Protein AF-X0W6Z1-F1 (afdb_monomer_lite)

Radius of gyration: 15.33 Å; chains: 1; bounding box: 33×26×34 Å

Secondary structure (DSSP, 8-state):
----S------HHHHHHH-----S-HHHHHHHHHHHHHHHH-

pLDDT: mean 95.32, std 6.94, range [61.97, 98.62]

InterPro domains:
  IPR036291 NAD(P)-binding domain superfamily [SSF51735] (1-41)

Sequence (42 aa):
PGDVKHSLADVTLAKKTIGFEPTVPFKQGLQLAIDWYRDNLL

Organism: NCBI:txid412755

Structure (mmCIF, N/CA/C/O backbone):
data_AF-X0W6Z1-F1
#
_entry.id   AF-X0W6Z1-F1
#
loop_
_atom_site.group_PDB
_atom_site.id
_atom_site.type_symbol
_atom_site.label_atom_id
_atom_site.label_alt_id
_atom_site.label_comp_id
_atom_site.label_asym_id
_atom_site.label_entity_id
_atom_site.label_seq_id
_atom_site.pdbx_PDB_ins_code
_atom_site.Cartn_x
_atom_site.Cartn_y
_atom_site.Cartn_z
_atom_site.occupancy
_atom_site.B_iso_or_equiv
_atom_site.auth_seq_id
_atom_site.auth_comp_id
_atom_site.auth_asym_id
_atom_site.auth_atom_id
_atom_site.pdbx_PDB_model_num
ATOM 1 N N . PRO A 1 1 ? 16.531 17.383 1.792 1.00 61.97 1 PRO A N 1
ATOM 2 C CA . PRO A 1 1 ? 15.491 17.013 2.783 1.00 61.97 1 PRO A CA 1
ATOM 3 C C . PRO A 1 1 ? 14.092 17.172 2.167 1.00 61.97 1 PRO A C 1
ATOM 5 O O . PRO A 1 1 ? 13.740 18.280 1.785 1.00 61.97 1 PRO A O 1
ATOM 8 N N . GLY A 1 2 ? 13.342 16.081 1.991 1.00 86.25 2 GLY A N 1
ATOM 9 C CA . GLY A 1 2 ? 12.029 16.149 1.333 1.00 86.25 2 GLY A CA 1
ATOM 10 C C . GLY A 1 2 ? 11.226 14.849 1.369 1.00 86.25 2 GLY A C 1
ATOM 11 O O . GLY A 1 2 ? 10.005 14.908 1.429 1.00 86.25 2 GLY A O 1
ATOM 12 N N . ASP A 1 3 ? 11.895 13.696 1.420 1.00 93.50 3 ASP A N 1
ATOM 13 C CA . ASP A 1 3 ? 11.198 12.409 1.425 1.00 93.50 3 ASP A CA 1
ATOM 14 C C . ASP A 1 3 ? 10.749 11.952 2.811 1.00 93.50 3 ASP A C 1
ATOM 16 O O . ASP A 1 3 ? 11.463 12.057 3.814 1.00 93.50 3 ASP A O 1
ATOM 20 N N . VAL A 1 4 ? 9.554 11.364 2.828 1.00 89.75 4 VAL A N 1
ATOM 21 C CA . VAL A 1 4 ? 8.986 10.685 3.987 1.00 89.75 4 VAL A CA 1
ATOM 22 C C . VAL A 1 4 ? 9.540 9.265 4.046 1.00 89.75 4 VAL A C 1
ATOM 24 O O . VAL A 1 4 ? 9.263 8.434 3.186 1.00 89.75 4 VAL A O 1
ATOM 27 N N . LYS A 1 5 ? 10.301 8.970 5.103 1.00 91.50 5 LYS A N 1
ATOM 28 C CA . LYS A 1 5 ? 10.939 7.659 5.299 1.00 91.50 5 LYS A CA 1
ATOM 29 C C . LYS A 1 5 ? 9.935 6.528 5.556 1.00 91.50 5 LYS A C 1
ATOM 31 O O . LYS A 1 5 ? 10.161 5.397 5.134 1.00 91.50 5 LYS A O 1
ATOM 36 N N . HIS A 1 6 ? 8.851 6.818 6.273 1.00 94.25 6 HIS A N 1
ATOM 37 C CA . HIS A 1 6 ? 7.834 5.837 6.642 1.00 94.25 6 HIS A CA 1
ATOM 38 C C . HIS A 1 6 ? 6.443 6.432 6.456 1.00 94.25 6 HIS A C 1
ATOM 40 O O . HIS A 1 6 ? 6.125 7.461 7.046 1.00 94.25 6 HIS A O 1
ATOM 46 N N . SER A 1 7 ? 5.622 5.763 5.651 1.00 93.00 7 SER A N 1
ATOM 47 C CA . SER A 1 7 ? 4.214 6.089 5.452 1.00 93.00 7 SER A CA 1
ATOM 48 C C . SER A 1 7 ? 3.412 4.800 5.581 1.00 93.00 7 SER A C 1
ATOM 50 O O . SER A 1 7 ? 3.615 3.860 4.813 1.00 93.00 7 SER A O 1
ATOM 52 N N . LEU A 1 8 ? 2.558 4.734 6.602 1.00 94.88 8 LEU A N 1
ATOM 53 C CA . LEU A 1 8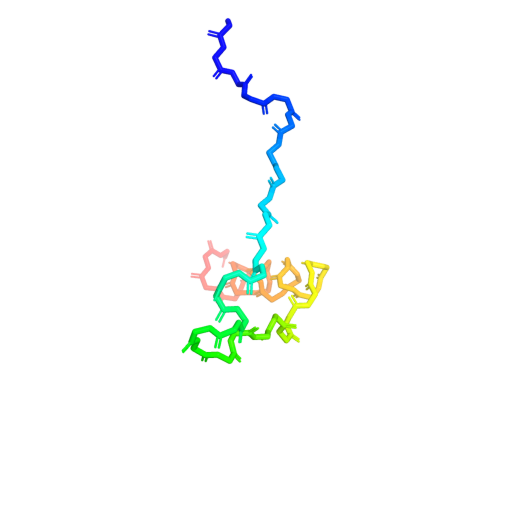 ? 1.716 3.582 6.905 1.00 94.88 8 LEU A CA 1
ATOM 54 C C . LEU A 1 8 ? 0.298 4.079 7.184 1.00 94.88 8 LEU A C 1
ATOM 56 O O . LEU A 1 8 ? 0.098 4.902 8.076 1.00 94.88 8 LEU A O 1
ATOM 60 N N . ALA A 1 9 ? -0.672 3.585 6.419 1.00 94.69 9 ALA A N 1
ATOM 61 C CA . ALA A 1 9 ? -2.074 3.955 6.560 1.00 94.69 9 ALA A CA 1
ATOM 62 C C . ALA A 1 9 ? -2.844 2.906 7.373 1.00 94.69 9 ALA A C 1
ATOM 64 O O . ALA A 1 9 ? -2.746 1.710 7.098 1.00 94.69 9 ALA A O 1
ATOM 65 N N . ASP A 1 10 ? -3.655 3.364 8.328 1.00 97.19 10 ASP A N 1
ATOM 66 C CA . ASP A 1 10 ? -4.692 2.542 8.951 1.00 97.19 10 ASP A CA 1
ATOM 67 C C . ASP A 1 10 ? -5.974 2.616 8.110 1.00 97.19 10 ASP A C 1
ATOM 69 O O . ASP A 1 10 ? -6.572 3.679 7.936 1.00 97.19 10 ASP A O 1
ATOM 73 N N . VAL A 1 11 ? -6.404 1.468 7.585 1.00 96.69 11 VAL A N 1
ATOM 74 C CA . VAL A 1 11 ? -7.583 1.343 6.714 1.00 96.69 11 VAL A CA 1
ATOM 75 C C . VAL A 1 11 ? -8.854 0.936 7.469 1.00 96.69 11 VAL A C 1
ATOM 77 O O . VAL A 1 11 ? -9.888 0.677 6.851 1.00 96.69 11 VAL A O 1
ATOM 80 N N . THR A 1 12 ? -8.816 0.903 8.805 1.00 98.25 12 THR A N 1
ATOM 81 C CA . THR A 1 12 ? -9.929 0.450 9.655 1.00 98.25 12 THR A CA 1
ATOM 82 C C . THR A 1 12 ? -11.225 1.215 9.390 1.00 98.25 12 THR A C 1
ATOM 84 O O . THR A 1 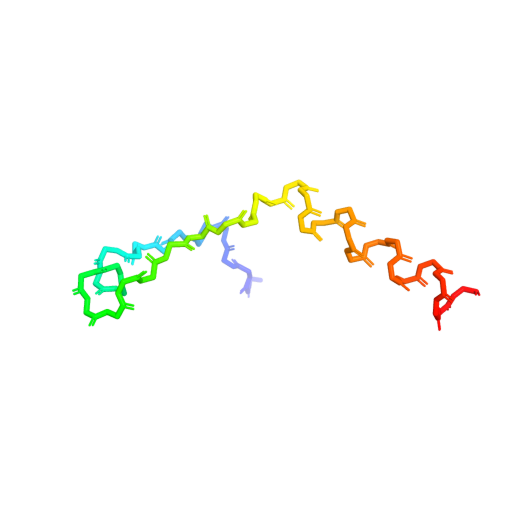12 ? -12.296 0.607 9.342 1.00 98.25 12 THR A O 1
ATOM 87 N N . LEU A 1 13 ? -11.160 2.538 9.194 1.00 98.31 13 LEU A N 1
ATOM 88 C CA . LEU A 1 13 ? -12.352 3.343 8.913 1.00 98.31 13 LEU A CA 1
ATOM 89 C C . LEU A 1 13 ? -12.973 2.981 7.558 1.00 98.31 13 LEU A C 1
ATOM 91 O O . LEU A 1 13 ? -14.180 2.783 7.479 1.00 98.31 13 LEU A O 1
ATOM 95 N N . ALA A 1 14 ? -12.160 2.827 6.510 1.00 98.38 14 ALA A N 1
ATOM 96 C CA . ALA A 1 14 ? -12.646 2.444 5.185 1.00 98.38 14 ALA A CA 1
ATOM 97 C C . ALA A 1 14 ? -13.304 1.054 5.213 1.00 98.38 14 ALA A C 1
ATOM 99 O O . ALA A 1 14 ? -14.392 0.864 4.670 1.00 98.38 14 ALA A O 1
ATOM 100 N N . LYS A 1 15 ? -12.699 0.100 5.928 1.00 98.31 15 LYS A N 1
ATOM 101 C CA . LYS A 1 15 ? -13.284 -1.229 6.127 1.00 98.31 15 LYS A CA 1
ATOM 102 C C . LYS A 1 15 ? -14.654 -1.163 6.806 1.00 98.31 15 LYS A C 1
ATOM 104 O O . LYS A 1 15 ? -15.589 -1.812 6.352 1.00 98.31 15 LYS A O 1
ATOM 109 N N . LYS A 1 16 ? -14.795 -0.361 7.867 1.00 98.56 16 LYS A N 1
ATOM 110 C CA . LYS A 1 16 ? -16.056 -0.226 8.620 1.00 98.56 16 LYS A CA 1
ATOM 111 C C . LYS A 1 16 ? -17.143 0.523 7.851 1.00 98.56 16 LYS A C 1
ATOM 113 O O . LYS A 1 16 ? -18.305 0.149 7.940 1.00 98.56 16 LYS A O 1
ATOM 118 N N . THR A 1 17 ? -16.774 1.578 7.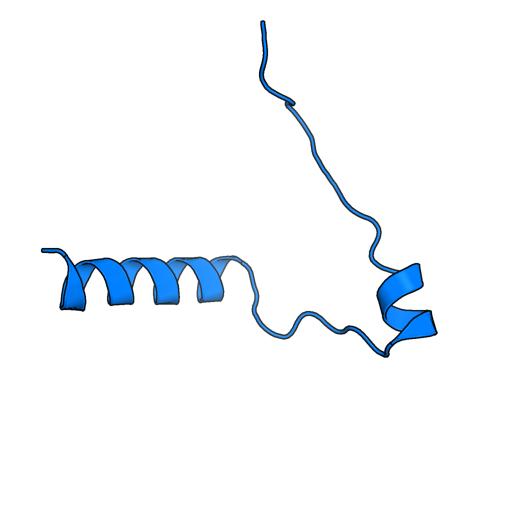131 1.00 98.62 17 THR A N 1
ATOM 119 C CA . THR A 1 17 ? -17.742 2.490 6.509 1.00 98.62 17 THR A CA 1
ATOM 120 C C . THR A 1 17 ? -18.205 2.002 5.143 1.00 98.62 17 THR A C 1
ATOM 122 O O . THR A 1 17 ? -19.382 2.131 4.822 1.00 98.62 17 THR A O 1
ATOM 125 N N . ILE A 1 18 ? -17.295 1.452 4.334 1.00 98.50 18 ILE A N 1
ATOM 126 C CA . ILE A 1 18 ? -17.585 1.072 2.942 1.00 98.50 18 ILE A CA 1
ATOM 127 C C . ILE A 1 18 ? -17.235 -0.384 2.622 1.00 98.50 18 ILE A C 1
ATOM 129 O O . ILE A 1 18 ? -17.279 -0.777 1.462 1.00 98.50 18 ILE A O 1
ATOM 133 N N . GLY A 1 19 ? -16.864 -1.191 3.621 1.00 98.19 19 GLY A N 1
ATOM 134 C CA . GLY A 1 19 ? -16.489 -2.588 3.392 1.00 98.19 19 GLY A CA 1
ATOM 135 C C . GLY A 1 19 ? -15.193 -2.747 2.596 1.00 98.19 19 GLY A C 1
ATOM 136 O O . GLY A 1 19 ? -15.015 -3.759 1.926 1.00 98.19 19 GLY A O 1
ATOM 137 N N . PHE A 1 20 ? -14.302 -1.749 2.629 1.00 98.06 20 PHE A N 1
ATOM 138 C CA . PHE A 1 20 ? -13.040 -1.818 1.899 1.00 98.06 20 PHE A CA 1
ATOM 139 C C . PHE A 1 20 ? -12.183 -2.997 2.379 1.00 98.06 20 PHE A C 1
ATOM 141 O O . PHE A 1 20 ? -11.857 -3.095 3.564 1.00 98.06 20 PHE A O 1
ATOM 148 N N . GLU A 1 21 ? -11.782 -3.846 1.434 1.00 97.56 21 GLU A N 1
ATOM 149 C CA . GLU A 1 21 ? -10.887 -4.978 1.648 1.00 97.56 21 GLU A CA 1
ATOM 150 C C . GLU A 1 21 ? -9.848 -5.015 0.511 1.00 97.56 21 GLU A C 1
ATOM 152 O O . GLU A 1 21 ? -10.227 -5.162 -0.655 1.00 97.56 21 GLU A O 1
ATOM 157 N N . PRO A 1 22 ? -8.544 -4.855 0.800 1.00 95.81 22 PRO A N 1
ATOM 158 C CA . PRO A 1 22 ? -7.498 -4.991 -0.206 1.00 95.81 22 PRO A CA 1
ATOM 159 C C . PRO A 1 22 ? -7.433 -6.429 -0.728 1.00 95.81 22 PRO A C 1
ATOM 161 O O . PRO A 1 22 ? -7.090 -7.354 0.002 1.00 95.81 22 PRO A O 1
ATOM 164 N N . THR A 1 23 ? -7.715 -6.622 -2.012 1.00 97.50 23 THR A N 1
ATOM 165 C CA . THR A 1 23 ? -7.696 -7.952 -2.645 1.00 97.50 23 THR A CA 1
ATOM 166 C C . THR A 1 23 ? -6.423 -8.235 -3.435 1.00 97.50 23 THR A C 1
ATOM 168 O O . THR A 1 23 ? -6.171 -9.381 -3.798 1.00 97.50 23 THR A O 1
ATOM 171 N N . VAL A 1 24 ? -5.607 -7.209 -3.693 1.00 97.50 24 VAL A N 1
ATOM 172 C CA . VAL A 1 24 ? -4.373 -7.317 -4.478 1.00 97.50 24 VAL A CA 1
ATOM 173 C C . VAL A 1 24 ? -3.165 -7.084 -3.565 1.00 97.50 24 VAL A C 1
ATOM 175 O O . VAL A 1 24 ? -2.919 -5.949 -3.150 1.00 97.50 24 VAL A O 1
ATOM 178 N N . PRO A 1 25 ? -2.377 -8.127 -3.249 1.00 97.38 25 PRO A N 1
ATOM 179 C CA . PRO A 1 2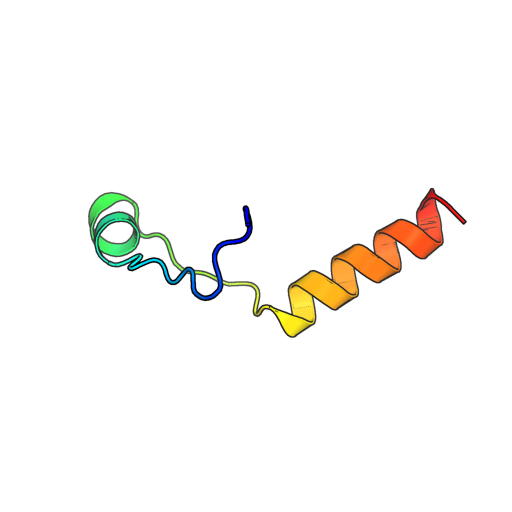5 ? -1.119 -7.982 -2.532 1.00 97.38 25 PRO A CA 1
ATOM 180 C C . PRO A 1 25 ? -0.104 -7.165 -3.332 1.00 97.38 25 PRO A C 1
ATOM 182 O O . PRO A 1 25 ? -0.039 -7.256 -4.558 1.00 97.38 25 PRO A O 1
ATOM 185 N N . PHE A 1 26 ? 0.772 -6.445 -2.630 1.00 96.38 26 PHE A N 1
ATOM 186 C CA . PHE A 1 26 ? 1.762 -5.555 -3.247 1.00 96.38 26 PHE A CA 1
ATOM 187 C C . PHE A 1 26 ? 2.583 -6.225 -4.361 1.00 96.38 26 PHE A C 1
ATOM 189 O O . PHE A 1 26 ? 2.689 -5.691 -5.461 1.00 96.38 26 PHE A O 1
ATOM 196 N N . LYS A 1 27 ? 3.119 -7.427 -4.105 1.00 98.31 27 LYS A N 1
ATOM 197 C CA . LYS A 1 27 ? 3.930 -8.163 -5.088 1.00 98.31 27 LYS A CA 1
ATOM 198 C C . LYS A 1 27 ? 3.144 -8.487 -6.363 1.00 98.31 27 LYS A C 1
ATOM 200 O O . LYS A 1 27 ? 3.698 -8.391 -7.453 1.00 98.31 27 LYS A O 1
ATOM 205 N N . GLN A 1 28 ? 1.868 -8.853 -6.227 1.00 98.56 28 GLN A N 1
ATOM 206 C CA . GLN A 1 28 ? 1.000 -9.124 -7.371 1.00 98.56 28 GLN A CA 1
ATOM 207 C C . GLN A 1 28 ? 0.722 -7.837 -8.152 1.00 98.56 28 GLN A C 1
ATOM 209 O O . GLN A 1 28 ? 0.873 -7.826 -9.368 1.00 98.56 28 GLN A O 1
ATOM 214 N N . GLY A 1 29 ? 0.372 -6.750 -7.458 1.00 98.38 29 GLY A N 1
ATOM 215 C CA . GLY A 1 29 ? 0.130 -5.453 -8.092 1.00 98.38 29 GLY A CA 1
ATOM 216 C C . GLY A 1 29 ? 1.348 -4.937 -8.863 1.00 98.38 29 GLY A C 1
ATOM 217 O O . GLY A 1 29 ? 1.208 -4.473 -9.991 1.00 98.38 29 GLY A O 1
ATOM 218 N N . LEU A 1 30 ? 2.549 -5.087 -8.295 1.00 98.50 30 LEU A N 1
ATOM 219 C CA . LEU A 1 30 ? 3.795 -4.701 -8.957 1.00 98.50 30 LEU A CA 1
ATOM 220 C C . LEU A 1 30 ? 4.051 -5.519 -10.230 1.00 98.50 30 LEU A C 1
ATOM 222 O O . LEU A 1 30 ? 4.443 -4.950 -11.245 1.00 98.50 30 LEU A O 1
ATOM 226 N N . GLN A 1 31 ? 3.807 -6.832 -10.189 1.00 98.56 31 GLN A N 1
ATOM 227 C CA . GLN A 1 31 ? 3.962 -7.692 -11.362 1.00 98.56 31 GLN A CA 1
ATOM 228 C C . GLN A 1 31 ? 3.011 -7.270 -12.492 1.00 98.56 31 GLN A C 1
ATOM 230 O O . GLN A 1 31 ? 3.464 -7.059 -13.612 1.00 98.56 31 GLN A O 1
ATOM 235 N N . LEU A 1 32 ? 1.728 -7.052 -12.174 1.00 98.44 32 LEU A N 1
ATOM 236 C CA . LEU A 1 32 ? 0.720 -6.594 -13.139 1.00 98.44 32 LEU A CA 1
ATOM 237 C C . LEU A 1 32 ? 1.109 -5.265 -13.794 1.00 98.44 32 LEU A C 1
ATOM 239 O O . LEU A 1 32 ? 0.960 -5.105 -15.002 1.00 98.44 32 LEU A O 1
ATOM 243 N N . ALA A 1 33 ? 1.623 -4.319 -13.002 1.00 98.19 33 ALA A N 1
ATOM 244 C CA . ALA A 1 33 ? 2.089 -3.044 -13.526 1.00 98.19 33 ALA A CA 1
ATOM 245 C C . ALA A 1 33 ? 3.254 -3.245 -14.504 1.00 98.19 33 ALA A C 1
ATOM 247 O O . ALA A 1 33 ? 3.197 -2.747 -15.624 1.00 98.19 33 ALA A O 1
ATOM 248 N N . ILE A 1 34 ? 4.286 -4.000 -14.111 1.00 98.31 34 ILE A N 1
ATOM 249 C CA . ILE A 1 34 ? 5.458 -4.266 -14.959 1.00 98.31 34 ILE A CA 1
ATOM 250 C C . ILE A 1 34 ? 5.050 -4.913 -16.284 1.00 98.31 34 ILE A C 1
ATOM 252 O O . ILE A 1 34 ? 5.547 -4.500 -17.330 1.00 98.31 34 ILE A O 1
ATOM 256 N N . ASP A 1 35 ? 4.165 -5.906 -16.249 1.00 98.44 35 ASP A N 1
ATOM 257 C CA . ASP A 1 35 ? 3.719 -6.594 -17.461 1.00 98.44 35 ASP A CA 1
ATOM 258 C C . ASP A 1 35 ? 2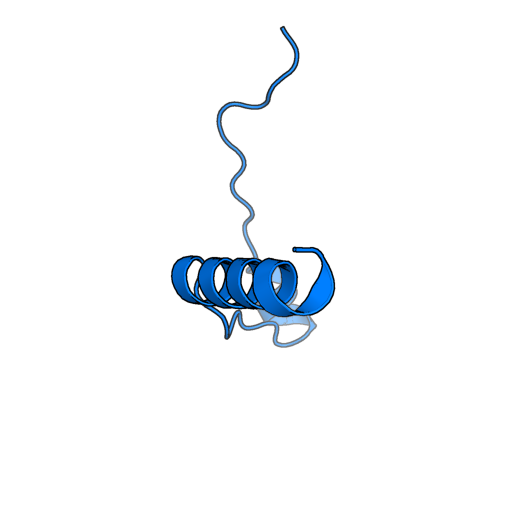.966 -5.637 -18.387 1.00 98.44 35 ASP A C 1
ATOM 260 O O . ASP A 1 35 ? 3.267 -5.571 -19.576 1.00 98.44 35 ASP A O 1
ATOM 264 N N . TRP A 1 36 ? 2.108 -4.775 -17.832 1.00 98.44 36 TRP A N 1
ATOM 265 C CA . TRP A 1 36 ? 1.463 -3.730 -18.623 1.00 98.44 36 TRP A CA 1
ATOM 266 C C . TRP A 1 36 ? 2.478 -2.794 -19.296 1.00 98.44 36 TRP A C 1
ATOM 268 O O . TRP A 1 36 ? 2.342 -2.505 -20.484 1.00 98.44 36 TRP A O 1
ATOM 278 N N . TYR A 1 37 ? 3.520 -2.353 -18.581 1.00 98.44 37 TYR A N 1
ATOM 279 C CA . TYR A 1 37 ? 4.578 -1.520 -19.170 1.00 98.44 37 TYR A CA 1
ATOM 280 C C .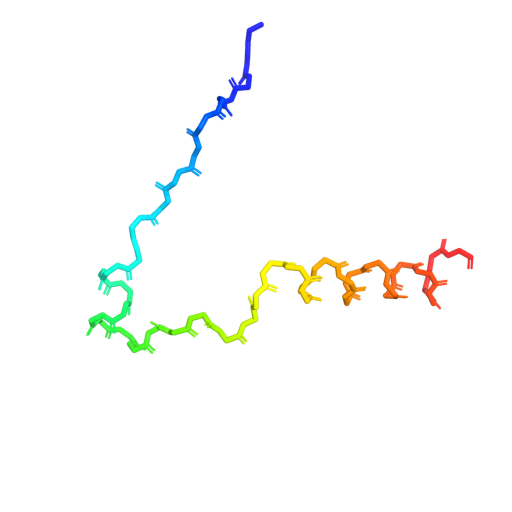 TYR A 1 37 ? 5.310 -2.234 -20.311 1.00 98.44 37 TYR A C 1
ATOM 282 O O . TYR A 1 37 ? 5.594 -1.604 -21.327 1.00 98.44 37 TYR A O 1
ATOM 290 N N . ARG A 1 38 ? 5.598 -3.533 -20.166 1.00 97.81 38 ARG A N 1
ATOM 291 C CA . ARG A 1 38 ? 6.266 -4.322 -21.212 1.00 97.81 38 ARG A CA 1
ATOM 292 C C . ARG A 1 38 ? 5.429 -4.434 -22.476 1.00 97.81 38 ARG A C 1
ATOM 294 O O . ARG A 1 38 ? 5.977 -4.305 -23.560 1.00 97.81 38 ARG A O 1
ATOM 301 N N . ASP A 1 39 ? 4.127 -4.642 -22.324 1.00 98.19 39 ASP A N 1
ATOM 302 C CA . ASP A 1 39 ? 3.241 -4.915 -23.455 1.00 98.19 39 ASP A CA 1
ATOM 303 C C . ASP A 1 39 ? 2.786 -3.640 -24.185 1.00 98.19 39 ASP A C 1
ATOM 305 O O . ASP A 1 39 ? 2.290 -3.723 -25.308 1.00 98.19 39 ASP A O 1
ATOM 309 N N . ASN A 1 40 ? 2.911 -2.465 -23.552 1.00 98.00 40 ASN A N 1
ATOM 310 C CA . ASN A 1 40 ? 2.297 -1.226 -24.050 1.00 98.00 40 ASN A CA 1
ATOM 311 C C . ASN A 1 40 ? 3.264 -0.047 -24.231 1.00 98.00 40 ASN A C 1
ATOM 313 O O . ASN A 1 40 ? 2.876 0.943 -24.853 1.00 98.00 40 ASN A O 1
ATOM 317 N N . LEU A 1 41 ? 4.478 -0.094 -23.669 1.00 93.88 41 LEU A N 1
ATOM 318 C CA . LEU A 1 41 ? 5.410 1.044 -23.670 1.00 93.88 41 LEU A CA 1
ATOM 319 C C . LEU A 1 41 ? 6.862 0.687 -24.030 1.00 93.88 41 LEU A C 1
ATOM 321 O O . LEU A 1 41 ? 7.690 1.600 -24.080 1.00 93.88 41 LEU A O 1
ATOM 325 N N . LEU A 1 42 ? 7.175 -0.593 -24.262 1.00 72.19 42 LEU A N 1
ATOM 326 C CA . LEU A 1 42 ? 8.485 -1.055 -24.740 1.00 72.19 42 LEU A CA 1
ATOM 327 C C . LEU A 1 42 ? 8.439 -1.475 -26.210 1.00 72.19 42 LEU A C 1
ATOM 329 O O . LEU A 1 42 ? 7.391 -1.995 -26.649 1.00 72.19 42 LEU A O 1
#

Foldseek 3Di:
DDDDPDDDDDCVVVCVPPVDDDPADPVRVVVVVVVCCVVPPD